Protein AF-A0A4Y7RRX8-F1 (afdb_monomer_lite)

Secondary structure (DSSP, 8-state):
--HHHHHHHHHHHHHTT--HHHHHH--HHHHHHHHHHHHHHHHHHHHHHHHHHHHHHHTTS--PPP------PPP----

Sequence (79 aa):
MLPRQKARLQEQLLLWGYPPHIVENMEVWSLLSHYNYELKKREQQMLAEQDSEYETTTLETEVEKPKQQYKGVKVPYRW

Radius of gyration: 28.05 Å; chains: 1; bounding box: 86×24×51 Å

Foldseek 3Di:
DDPVVLVVLLVVVVVVVDDNVDSVPDDPVRSVVVSVVVVVVVVVVVVVVVVVVVVVVVVVPDPDDDDDDDDDDDDDDDD

pLDDT: mean 77.32, std 17.55, range [45.03, 94.94]

Structure (mmCIF, N/CA/C/O backbone):
data_AF-A0A4Y7RRX8-F1
#
_entry.id   AF-A0A4Y7RRX8-F1
#
loop_
_atom_site.group_PDB
_atom_site.id
_atom_site.type_symbol
_atom_site.label_atom_id
_atom_site.label_alt_id
_atom_site.label_comp_id
_atom_site.label_asym_id
_atom_site.label_entity_id
_atom_site.label_seq_id
_atom_site.pdbx_PDB_ins_code
_atom_site.Cartn_x
_atom_site.Cartn_y
_atom_site.Cartn_z
_atom_site.occupancy
_atom_site.B_iso_or_equiv
_atom_site.auth_seq_id
_atom_site.auth_comp_id
_atom_site.auth_asym_id
_atom_site.auth_atom_id
_atom_site.pdbx_PDB_model_num
ATOM 1 N N . MET A 1 1 ? 13.979 7.034 -5.967 1.00 78.44 1 MET A N 1
ATOM 2 C CA . MET A 1 1 ? 13.682 5.613 -5.675 1.00 78.44 1 MET A CA 1
ATOM 3 C C . MET A 1 1 ? 14.216 4.764 -6.816 1.00 78.44 1 MET A C 1
ATOM 5 O O . MET A 1 1 ? 14.069 5.176 -7.961 1.00 78.44 1 MET A O 1
ATOM 9 N N . LEU A 1 2 ? 14.863 3.633 -6.533 1.00 87.44 2 LEU A N 1
ATOM 10 C CA . LEU A 1 2 ? 15.398 2.767 -7.590 1.00 87.44 2 LEU A CA 1
ATOM 11 C C . LEU A 1 2 ? 14.246 2.088 -8.361 1.00 87.44 2 LEU A C 1
ATOM 13 O O . LEU A 1 2 ? 13.256 1.709 -7.730 1.00 87.44 2 LEU A O 1
ATOM 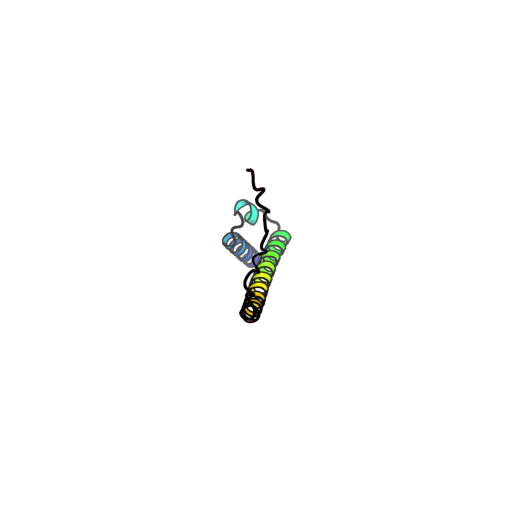17 N N . PRO A 1 3 ? 14.359 1.852 -9.683 1.00 85.12 3 PRO A N 1
ATOM 18 C CA . PRO A 1 3 ? 13.297 1.213 -10.472 1.00 85.12 3 PRO A CA 1
ATOM 19 C C . PRO A 1 3 ? 12.839 -0.136 -9.901 1.00 85.12 3 PRO A C 1
ATOM 21 O O . PRO A 1 3 ? 11.648 -0.420 -9.826 1.00 85.12 3 PRO A O 1
ATOM 24 N N . ARG A 1 4 ? 13.785 -0.928 -9.382 1.00 91.00 4 ARG A N 1
ATOM 25 C CA . ARG A 1 4 ? 13.504 -2.215 -8.729 1.00 91.00 4 ARG A CA 1
ATOM 26 C C . ARG A 1 4 ? 12.668 -2.079 -7.452 1.00 91.00 4 ARG A C 1
ATOM 28 O O . ARG A 1 4 ? 11.882 -2.965 -7.141 1.00 91.00 4 ARG A O 1
ATOM 35 N N . GLN A 1 5 ? 12.837 -0.986 -6.707 1.00 89.06 5 GLN A N 1
ATOM 36 C CA . GLN A 1 5 ? 12.023 -0.702 -5.521 1.00 89.06 5 GLN A CA 1
ATOM 37 C C . GLN A 1 5 ? 10.605 -0.284 -5.923 1.00 89.06 5 GLN A C 1
ATOM 39 O O . GLN A 1 5 ? 9.655 -0.689 -5.263 1.00 89.06 5 GLN A O 1
ATOM 44 N N . LYS A 1 6 ? 10.456 0.452 -7.037 1.00 90.06 6 LYS A N 1
ATOM 45 C CA . LYS A 1 6 ? 9.140 0.814 -7.588 1.00 90.06 6 LYS A CA 1
ATOM 46 C C . LYS A 1 6 ? 8.319 -0.421 -7.926 1.00 90.06 6 LYS A C 1
ATOM 48 O O . LYS A 1 6 ? 7.206 -0.542 -7.434 1.00 90.06 6 LYS A O 1
ATOM 53 N N . ALA A 1 7 ? 8.899 -1.336 -8.702 1.00 91.75 7 ALA A N 1
ATOM 54 C CA . ALA A 1 7 ? 8.222 -2.560 -9.120 1.00 91.75 7 ALA A CA 1
ATOM 55 C C . ALA A 1 7 ? 7.753 -3.390 -7.915 1.00 91.75 7 ALA A C 1
ATOM 57 O O . ALA A 1 7 ? 6.599 -3.794 -7.861 1.00 91.75 7 ALA A O 1
ATOM 58 N N . ARG A 1 8 ? 8.605 -3.537 -6.890 1.00 93.00 8 ARG A N 1
ATOM 59 C CA . ARG A 1 8 ? 8.247 -4.249 -5.653 1.00 93.00 8 ARG A CA 1
ATOM 60 C C . ARG A 1 8 ? 7.062 -3.627 -4.916 1.00 93.00 8 ARG A C 1
ATOM 62 O O . ARG A 1 8 ? 6.180 -4.351 -4.471 1.00 93.00 8 ARG A O 1
ATOM 69 N N . LEU A 1 9 ? 7.033 -2.300 -4.789 1.00 92.69 9 LEU A N 1
ATOM 70 C CA . LEU A 1 9 ? 5.910 -1.606 -4.151 1.00 92.69 9 LEU A CA 1
ATOM 71 C C . LEU A 1 9 ? 4.621 -1.756 -4.961 1.00 92.69 9 LEU A C 1
ATOM 73 O O . LEU A 1 9 ? 3.558 -1.967 -4.387 1.00 92.69 9 LEU A O 1
ATOM 77 N N . GLN A 1 10 ? 4.721 -1.674 -6.289 1.00 93.38 10 GLN A N 1
ATOM 78 C CA . GLN A 1 10 ? 3.584 -1.883 -7.178 1.00 93.38 10 GLN A CA 1
ATOM 79 C C . GLN A 1 10 ? 3.032 -3.308 -7.034 1.00 93.38 10 GLN A C 1
ATOM 81 O O . GLN A 1 10 ? 1.841 -3.466 -6.797 1.00 93.38 10 GLN A O 1
ATOM 86 N N . GLU A 1 11 ? 3.889 -4.330 -7.064 1.00 94.94 11 GLU A N 1
ATOM 87 C CA . GLU A 1 11 ? 3.505 -5.729 -6.826 1.00 94.94 11 GLU A CA 1
ATOM 88 C C . GLU A 1 11 ? 2.812 -5.919 -5.469 1.00 94.94 11 GLU A C 1
ATOM 90 O O . GLU A 1 11 ? 1.773 -6.571 -5.395 1.00 94.94 11 GLU A O 1
ATOM 95 N N . GLN A 1 12 ? 3.331 -5.316 -4.396 1.00 93.94 12 GLN A N 1
ATOM 96 C CA . GLN A 1 12 ? 2.704 -5.417 -3.074 1.00 93.94 12 GLN A CA 1
ATOM 97 C C . GLN A 1 12 ? 1.329 -4.749 -3.016 1.00 93.94 12 GLN A C 1
ATOM 99 O O . GLN A 1 12 ? 0.405 -5.317 -2.436 1.00 93.94 12 GLN A O 1
ATOM 104 N N . LEU A 1 13 ? 1.163 -3.581 -3.637 1.00 92.81 13 LEU A N 1
ATOM 105 C CA . LEU A 1 13 ? -0.137 -2.914 -3.707 1.00 92.81 13 LEU A CA 1
ATOM 106 C C . LEU A 1 13 ? -1.148 -3.741 -4.512 1.00 92.81 13 LEU A C 1
ATOM 108 O O . LEU A 1 13 ? -2.297 -3.869 -4.092 1.00 92.81 13 LEU A O 1
ATOM 112 N N . LEU A 1 14 ? -0.723 -4.369 -5.612 1.00 94.50 14 LEU A N 1
ATOM 113 C CA . LEU A 1 14 ? -1.564 -5.298 -6.374 1.00 94.50 14 LEU A CA 1
ATOM 114 C C . LEU A 1 14 ? -2.017 -6.487 -5.517 1.00 94.50 14 LEU A C 1
ATOM 116 O O . LEU A 1 14 ? -3.197 -6.831 -5.521 1.00 94.50 14 LEU A O 1
ATOM 120 N N . LEU A 1 15 ? -1.106 -7.078 -4.737 1.00 94.25 15 LEU A N 1
ATOM 121 C CA . LEU A 1 15 ? -1.427 -8.171 -3.808 1.00 94.25 15 LEU A CA 1
ATOM 122 C C . LEU A 1 15 ? -2.417 -7.747 -2.717 1.00 94.25 15 LEU A C 1
ATOM 124 O O . LEU A 1 15 ? -3.177 -8.572 -2.217 1.00 94.25 15 LEU A O 1
ATOM 128 N N . TRP A 1 16 ? -2.432 -6.467 -2.352 1.00 91.69 16 TRP A N 1
ATOM 129 C CA . TRP A 1 16 ? -3.397 -5.904 -1.406 1.00 91.69 16 TRP A CA 1
ATOM 130 C C . TRP A 1 16 ? -4.734 -5.519 -2.045 1.00 91.69 16 TRP A C 1
ATOM 132 O O . TRP A 1 16 ? -5.616 -5.026 -1.347 1.00 91.69 16 TRP A O 1
ATOM 142 N N . GLY A 1 17 ? -4.909 -5.781 -3.342 1.00 92.44 17 GLY A N 1
ATOM 143 C CA . GLY A 1 17 ? -6.164 -5.575 -4.060 1.00 92.44 17 GLY A CA 1
ATOM 144 C C . GLY A 1 17 ? -6.288 -4.210 -4.734 1.00 92.44 17 GLY A C 1
ATOM 145 O O . GLY A 1 17 ? -7.378 -3.865 -5.192 1.00 92.44 17 GLY A O 1
ATOM 146 N N . TYR A 1 18 ? -5.207 -3.428 -4.825 1.00 92.69 18 TYR A N 1
ATOM 147 C CA . TYR A 1 18 ? -5.241 -2.185 -5.593 1.00 92.69 18 TYR A CA 1
ATOM 148 C C . TYR A 1 18 ? -5.363 -2.485 -7.098 1.00 92.69 18 TYR A C 1
ATOM 150 O O . TYR A 1 18 ? -4.695 -3.392 -7.600 1.00 92.69 18 TYR A O 1
ATOM 158 N N . PRO A 1 19 ? -6.171 -1.720 -7.855 1.00 93.69 19 PRO A N 1
ATOM 159 C CA . PRO A 1 19 ? -6.330 -1.958 -9.283 1.00 93.69 19 PRO A CA 1
ATOM 160 C C . PRO A 1 19 ? -5.043 -1.676 -10.078 1.00 93.69 19 PRO A C 1
ATOM 162 O O . PRO A 1 19 ? -4.414 -0.632 -9.873 1.00 93.69 19 PRO A O 1
ATOM 165 N N . PRO A 1 20 ? -4.679 -2.524 -11.058 1.00 92.69 20 PRO A N 1
ATOM 166 C CA . PRO A 1 20 ? -3.407 -2.403 -11.771 1.00 92.69 20 PRO A CA 1
ATOM 167 C C . PRO A 1 20 ? -3.269 -1.119 -12.579 1.00 92.69 20 PRO A C 1
ATOM 169 O O . PRO A 1 20 ? -2.250 -0.441 -12.488 1.00 92.69 20 PRO A O 1
ATOM 172 N N . HIS A 1 21 ? -4.336 -0.708 -13.263 1.00 91.62 21 HIS A N 1
ATOM 173 C CA . HIS A 1 21 ? -4.363 0.535 -14.037 1.00 91.62 21 HIS A CA 1
ATOM 174 C C . HIS A 1 21 ? -4.119 1.793 -13.184 1.00 91.62 21 HIS A C 1
ATOM 176 O O . HIS A 1 21 ? -3.672 2.816 -13.700 1.00 91.62 21 HIS A O 1
ATOM 182 N N . ILE A 1 22 ? -4.410 1.732 -11.881 1.00 91.12 22 ILE A N 1
ATOM 183 C CA . ILE A 1 22 ? -4.140 2.825 -10.946 1.00 91.12 22 ILE A CA 1
ATOM 184 C C . ILE A 1 22 ? -2.676 2.764 -10.503 1.00 91.12 22 ILE A C 1
ATOM 186 O O . ILE A 1 22 ? -1.960 3.759 -10.585 1.00 91.12 22 ILE A O 1
ATOM 190 N N . VAL A 1 23 ? -2.218 1.587 -10.075 1.00 91.94 23 VAL A N 1
ATOM 191 C CA . VAL A 1 23 ? -0.868 1.367 -9.534 1.00 91.94 23 VAL A CA 1
ATOM 192 C C . VAL A 1 23 ? 0.230 1.652 -10.568 1.00 91.94 23 VAL A C 1
ATOM 194 O O . VAL A 1 23 ? 1.294 2.172 -10.221 1.00 91.94 23 VAL A O 1
ATOM 197 N N . GLU A 1 24 ? -0.013 1.351 -11.844 1.00 90.12 24 GLU A N 1
ATOM 198 C CA . GLU A 1 24 ? 0.929 1.613 -12.940 1.00 90.12 24 GLU A CA 1
ATOM 199 C C . GLU A 1 24 ? 1.127 3.113 -13.201 1.00 90.12 24 GLU A C 1
ATOM 201 O O . GLU A 1 24 ? 2.259 3.558 -13.411 1.00 90.12 24 GLU A O 1
ATOM 206 N N . ASN A 1 25 ? 0.043 3.889 -13.114 1.00 91.56 25 ASN A N 1
ATOM 207 C CA . ASN A 1 25 ? 0.023 5.326 -13.401 1.00 91.56 25 ASN A CA 1
ATOM 208 C C . ASN A 1 25 ? 0.290 6.206 -12.170 1.00 91.56 25 ASN A C 1
ATOM 210 O O . ASN A 1 25 ? 0.417 7.422 -12.299 1.00 91.56 25 ASN A O 1
ATOM 214 N N . MET A 1 26 ? 0.383 5.618 -10.976 1.00 90.38 26 MET A N 1
ATOM 215 C CA . MET A 1 26 ? 0.640 6.365 -9.749 1.00 90.38 26 MET A CA 1
ATOM 216 C C . MET A 1 26 ? 2.041 6.983 -9.719 1.00 90.38 26 MET A C 1
ATOM 218 O O . MET A 1 26 ? 3.060 6.366 -10.063 1.00 90.38 26 MET A O 1
ATOM 222 N N . GLU A 1 27 ? 2.093 8.206 -9.196 1.00 92.88 27 GLU A N 1
ATOM 223 C CA . GLU A 1 27 ? 3.342 8.858 -8.841 1.00 92.88 27 GLU A CA 1
ATOM 224 C C . GLU A 1 27 ? 4.044 8.125 -7.692 1.00 92.88 27 GLU A C 1
ATOM 226 O O . GLU A 1 27 ? 3.431 7.452 -6.861 1.00 92.88 27 GLU A O 1
ATOM 231 N N . VAL A 1 28 ? 5.366 8.283 -7.615 1.00 90.81 28 VAL A N 1
ATOM 232 C CA . VAL A 1 28 ? 6.197 7.601 -6.610 1.00 90.81 28 VAL A CA 1
ATOM 233 C C . VAL A 1 28 ? 5.773 7.952 -5.182 1.00 90.81 28 VAL A C 1
ATOM 235 O O . VAL A 1 28 ? 5.738 7.073 -4.324 1.00 90.81 28 VAL A O 1
ATOM 238 N N . TRP A 1 29 ? 5.428 9.215 -4.925 1.00 91.06 29 TRP A N 1
ATOM 239 C CA . TRP A 1 29 ? 4.981 9.651 -3.602 1.00 91.06 29 TRP A CA 1
ATOM 240 C C . TRP A 1 29 ? 3.638 9.038 -3.210 1.00 91.06 29 TRP A C 1
ATOM 242 O O . TRP A 1 29 ? 3.483 8.622 -2.065 1.00 91.06 29 TRP A O 1
ATOM 252 N N . SER A 1 30 ? 2.712 8.909 -4.161 1.00 92.25 30 SER A N 1
ATOM 253 C CA . SER A 1 30 ? 1.428 8.238 -3.950 1.00 92.25 30 SER A CA 1
ATOM 254 C C . SER A 1 30 ? 1.607 6.741 -3.689 1.00 92.25 30 SER A C 1
ATOM 256 O O . SER A 1 30 ? 1.006 6.206 -2.765 1.00 92.25 30 SER A O 1
ATOM 258 N N . LEU A 1 31 ? 2.484 6.062 -4.439 1.00 92.44 31 LEU A N 1
ATOM 259 C CA . LEU A 1 31 ? 2.819 4.654 -4.181 1.00 92.44 31 LEU A CA 1
ATOM 260 C C . LEU A 1 31 ? 3.340 4.460 -2.753 1.00 92.44 31 LEU A C 1
ATOM 262 O O . LEU A 1 31 ? 2.903 3.555 -2.047 1.00 92.44 31 LEU A O 1
ATOM 266 N N . LEU A 1 32 ? 4.252 5.331 -2.316 1.00 92.81 32 LEU A N 1
ATOM 267 C CA . LEU A 1 32 ? 4.818 5.279 -0.970 1.00 92.81 32 LEU A CA 1
ATOM 268 C C . LEU A 1 32 ? 3.780 5.592 0.112 1.00 92.81 32 LEU A C 1
ATOM 270 O O . LEU A 1 32 ? 3.779 4.936 1.153 1.00 92.81 32 LEU A O 1
ATOM 274 N N . SER A 1 33 ? 2.901 6.574 -0.104 1.00 94.12 33 SER A N 1
ATOM 275 C CA . SER A 1 33 ? 1.877 6.932 0.880 1.00 94.12 33 SER A CA 1
ATOM 276 C C . SER A 1 33 ? 0.850 5.815 1.056 1.00 94.12 33 SER A C 1
ATOM 278 O O . SER A 1 33 ? 0.574 5.441 2.195 1.00 94.12 33 SER A O 1
ATOM 280 N N . HIS A 1 34 ? 0.354 5.229 -0.039 1.00 92.62 34 HIS A N 1
ATOM 281 C CA . HIS A 1 34 ? -0.551 4.080 0.005 1.00 92.62 34 HIS A CA 1
ATOM 282 C C . HIS A 1 34 ? 0.111 2.876 0.662 1.00 92.62 34 HIS A C 1
ATOM 284 O O . HIS A 1 34 ? -0.485 2.242 1.530 1.00 92.62 34 HIS A O 1
ATOM 290 N N . TYR A 1 35 ? 1.369 2.605 0.313 1.00 93.62 35 TYR A N 1
ATOM 291 C CA . TYR A 1 35 ? 2.107 1.509 0.916 1.00 93.62 35 TYR A CA 1
ATOM 292 C C . TYR A 1 35 ? 2.232 1.660 2.440 1.00 93.62 35 TYR A C 1
ATOM 294 O O . TYR A 1 35 ? 1.902 0.747 3.195 1.00 93.62 35 TYR A O 1
ATOM 302 N N . ASN A 1 36 ? 2.644 2.842 2.904 1.00 94.50 36 ASN A N 1
ATOM 303 C CA . ASN A 1 36 ? 2.787 3.129 4.330 1.00 94.50 36 ASN A 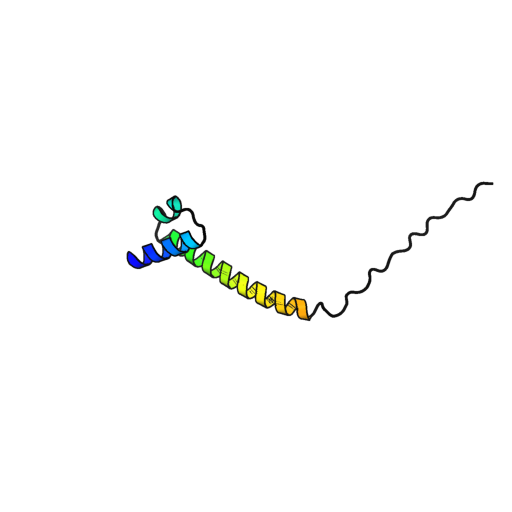CA 1
ATOM 304 C C . ASN A 1 36 ? 1.444 3.134 5.070 1.00 94.50 36 ASN A C 1
ATOM 306 O O . ASN A 1 36 ? 1.384 2.742 6.234 1.00 94.50 36 ASN A O 1
ATOM 310 N N . TYR A 1 37 ? 0.373 3.582 4.416 1.00 94.44 37 TYR A N 1
ATOM 311 C CA . TYR A 1 37 ? -0.971 3.547 4.981 1.00 94.44 37 TYR A CA 1
ATOM 312 C C . TYR A 1 3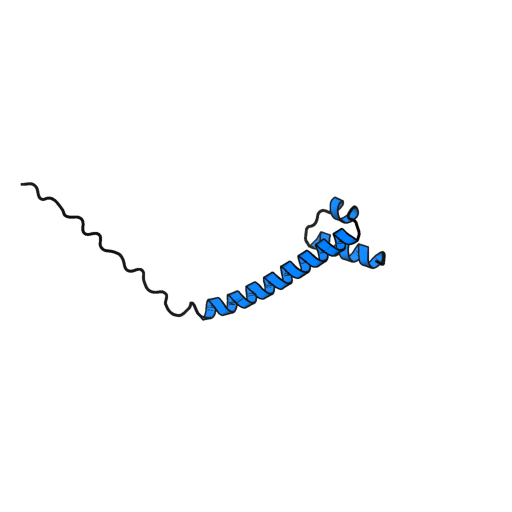7 ? -1.430 2.109 5.244 1.00 94.44 37 TYR A C 1
ATOM 314 O O . TYR A 1 37 ? -1.868 1.796 6.349 1.00 94.44 37 TYR A O 1
ATOM 322 N N . GLU A 1 38 ? -1.263 1.218 4.267 1.00 92.50 38 GLU A N 1
ATOM 323 C CA . GLU A 1 38 ? -1.624 -0.196 4.399 1.00 92.50 38 GLU A CA 1
ATOM 324 C C . GLU A 1 38 ? -0.764 -0.937 5.430 1.00 92.50 38 GLU A C 1
ATOM 326 O O . GLU A 1 38 ? -1.258 -1.837 6.109 1.00 92.50 38 GLU A O 1
ATOM 331 N N . LEU A 1 39 ? 0.510 -0.558 5.588 1.00 92.25 39 LEU A N 1
ATOM 332 C CA . LEU A 1 39 ? 1.345 -1.073 6.677 1.00 92.25 39 LEU A CA 1
ATOM 333 C C . LEU A 1 39 ? 0.784 -0.677 8.044 1.00 92.25 39 LEU A C 1
ATOM 335 O O . LEU A 1 39 ? 0.509 -1.549 8.865 1.00 92.25 39 LEU A O 1
ATOM 339 N N . LYS A 1 40 ? 0.533 0.620 8.260 1.00 93.19 40 LYS A N 1
ATOM 340 C CA . LYS A 1 40 ? -0.021 1.119 9.528 1.00 93.19 40 LYS A CA 1
ATOM 341 C C . LYS A 1 40 ? -1.374 0.502 9.850 1.00 93.19 40 LYS A C 1
ATOM 343 O O . LYS A 1 40 ? -1.634 0.162 10.997 1.00 93.19 40 LYS A O 1
ATOM 348 N N . LYS A 1 41 ? -2.231 0.340 8.841 1.00 92.50 41 LYS A N 1
ATOM 349 C CA . LYS A 1 41 ? -3.542 -0.290 9.000 1.00 92.50 41 LYS A CA 1
ATOM 350 C C . LYS A 1 41 ? -3.416 -1.716 9.540 1.00 92.50 41 LYS A C 1
ATOM 352 O O . LYS A 1 41 ? -4.176 -2.089 10.424 1.00 92.50 41 LYS A O 1
ATOM 357 N N . ARG A 1 42 ? -2.449 -2.497 9.051 1.00 87.88 42 ARG A N 1
ATOM 358 C CA . ARG A 1 42 ? -2.207 -3.863 9.541 1.00 87.88 42 ARG A CA 1
ATOM 359 C C . ARG A 1 42 ? -1.584 -3.897 10.927 1.00 87.88 42 ARG A C 1
ATOM 361 O O . ARG A 1 42 ? -1.994 -4.711 11.742 1.00 87.88 42 ARG A O 1
ATOM 368 N N . GLU A 1 43 ? -0.636 -3.006 11.205 1.00 89.88 43 GLU A N 1
ATOM 369 C CA . GLU A 1 43 ? -0.076 -2.862 12.554 1.00 89.88 43 GLU A CA 1
ATOM 370 C C . GLU A 1 43 ? -1.181 -2.546 13.570 1.00 89.88 43 GLU A C 1
ATOM 372 O O . GLU A 1 43 ? -1.259 -3.181 14.616 1.00 89.88 43 GLU A O 1
ATOM 377 N N . GLN A 1 44 ? -2.093 -1.633 13.225 1.00 88.56 44 GLN A N 1
ATOM 378 C CA . GLN A 1 44 ? -3.254 -1.303 14.052 1.00 88.56 44 GLN A CA 1
ATOM 379 C C . GLN A 1 44 ? -4.222 -2.476 14.213 1.00 88.56 44 GLN A C 1
ATOM 381 O O . GLN A 1 44 ? -4.750 -2.659 15.302 1.00 88.56 44 GLN A O 1
ATOM 386 N N . GLN A 1 45 ? -4.451 -3.272 13.165 1.00 86.31 45 GLN A N 1
ATOM 387 C CA . GLN A 1 45 ? -5.292 -4.469 13.260 1.00 86.31 45 GLN A CA 1
ATOM 388 C C . GLN A 1 45 ? -4.704 -5.502 14.221 1.00 86.31 45 GLN A C 1
ATOM 390 O O . GLN A 1 45 ? -5.431 -5.989 15.075 1.00 86.31 45 GLN A O 1
ATOM 395 N N . MET A 1 46 ? -3.397 -5.774 14.155 1.00 80.75 46 MET A N 1
ATOM 396 C CA . MET A 1 46 ? -2.771 -6.712 15.093 1.00 80.75 46 MET A CA 1
ATOM 397 C C . MET A 1 46 ? -2.797 -6.204 16.537 1.00 80.75 46 MET A C 1
ATOM 399 O O . MET A 1 46 ? -3.011 -6.992 17.451 1.00 80.75 46 MET A O 1
ATOM 403 N N . LEU A 1 47 ? -2.592 -4.901 16.754 1.00 78.12 47 LEU A N 1
ATOM 404 C CA . LEU A 1 47 ? -2.711 -4.312 18.091 1.00 78.12 47 LEU A CA 1
ATOM 405 C C . LEU A 1 47 ? -4.151 -4.396 18.615 1.00 78.12 47 LEU A C 1
ATOM 407 O O . LEU A 1 47 ? -4.354 -4.771 19.761 1.00 78.12 47 LEU A O 1
ATOM 411 N N . ALA A 1 48 ? -5.148 -4.123 17.769 1.00 75.25 48 ALA A N 1
ATOM 412 C CA . ALA A 1 48 ? -6.555 -4.236 18.147 1.00 75.25 48 ALA A CA 1
ATOM 413 C C . ALA A 1 48 ? -6.975 -5.688 18.438 1.00 75.25 48 ALA A C 1
ATOM 415 O O . ALA A 1 48 ? -7.754 -5.926 19.357 1.00 75.25 48 ALA A O 1
ATOM 416 N N . GLU A 1 49 ? -6.457 -6.662 17.684 1.00 69.06 49 GLU A N 1
ATOM 417 C CA . GLU A 1 49 ? -6.660 -8.088 17.964 1.00 69.06 49 GLU A CA 1
ATOM 418 C C . GLU A 1 49 ? -6.036 -8.478 19.311 1.00 69.06 49 GLU A C 1
ATOM 420 O O . GLU A 1 49 ? -6.703 -9.121 20.120 1.00 69.06 49 GLU A O 1
ATOM 425 N N . GLN A 1 50 ? -4.817 -8.010 19.601 1.00 63.59 50 GLN A N 1
ATOM 426 C CA . GLN A 1 50 ? -4.182 -8.219 20.905 1.00 63.59 50 GLN A CA 1
ATOM 427 C C . GLN A 1 50 ? -5.006 -7.609 22.042 1.00 63.59 50 GLN A C 1
ATOM 429 O O . GLN A 1 50 ? -5.291 -8.302 23.012 1.00 63.59 50 GLN A O 1
ATOM 434 N N . ASP A 1 51 ? -5.453 -6.359 21.911 1.00 58.16 51 ASP A N 1
ATOM 435 C CA . ASP A 1 51 ? -6.291 -5.699 22.919 1.00 58.16 51 ASP A CA 1
ATOM 436 C C . ASP A 1 51 ? -7.620 -6.449 23.144 1.00 58.16 51 ASP A C 1
ATOM 438 O O . ASP A 1 51 ? -8.071 -6.594 24.283 1.00 58.16 51 ASP A O 1
ATOM 442 N N . SER A 1 52 ? -8.207 -7.022 22.086 1.00 56.69 52 SER A N 1
ATOM 443 C CA . SER A 1 52 ? -9.444 -7.808 22.182 1.00 56.69 52 SER A CA 1
ATOM 444 C C . SER A 1 52 ? -9.281 -9.145 22.923 1.00 56.69 52 SER A C 1
ATOM 446 O O . SER A 1 52 ? -10.194 -9.564 23.639 1.00 56.69 52 SER A O 1
ATOM 448 N N . GLU A 1 53 ? -8.118 -9.802 22.835 1.00 53.53 53 GLU A N 1
ATOM 449 C CA . GLU A 1 53 ? -7.838 -11.018 23.614 1.00 53.53 53 GLU A CA 1
ATOM 450 C C . GLU A 1 53 ? -7.809 -10.718 25.126 1.00 53.53 53 GLU A C 1
ATOM 452 O O . GLU A 1 53 ? -8.338 -11.494 25.929 1.00 53.53 53 GLU A O 1
ATOM 457 N N . TYR A 1 54 ? -7.302 -9.549 25.535 1.00 51.72 54 TYR A N 1
ATOM 458 C CA . TYR A 1 54 ? -7.318 -9.142 26.945 1.00 51.72 54 TYR A CA 1
ATOM 459 C C . TYR A 1 54 ? -8.713 -8.716 27.436 1.00 51.72 54 TYR A C 1
ATOM 461 O O . TYR A 1 54 ? -9.040 -8.962 28.598 1.00 51.72 54 TYR A O 1
ATOM 469 N N . GLU A 1 55 ? -9.564 -8.140 26.577 1.00 50.34 55 GLU A N 1
ATOM 470 C CA . GLU A 1 55 ? -10.953 -7.792 26.929 1.00 50.34 55 GLU A CA 1
ATOM 471 C C . GLU A 1 55 ? -11.855 -9.026 27.100 1.00 50.34 55 GLU A C 1
ATOM 473 O O . GLU A 1 55 ? -12.753 -9.034 27.944 1.00 50.34 55 GLU A O 1
ATOM 478 N N . THR A 1 56 ? -11.601 -10.112 26.365 1.00 49.69 56 THR A N 1
ATOM 479 C CA . THR A 1 56 ? -12.365 -11.361 26.552 1.00 49.69 56 THR A CA 1
ATOM 480 C C . THR A 1 56 ? -12.027 -12.097 27.850 1.00 49.69 56 THR A C 1
ATOM 482 O O . THR A 1 56 ? -12.868 -12.831 28.362 1.00 49.69 56 THR A O 1
ATOM 485 N N . THR A 1 57 ? -10.857 -11.850 28.451 1.00 46.72 57 THR A N 1
ATOM 486 C CA . THR A 1 57 ? -10.473 -12.494 29.722 1.00 46.72 57 THR A CA 1
ATOM 487 C C . THR A 1 57 ? -11.124 -11.822 30.943 1.00 46.72 57 THR A C 1
ATOM 489 O O . THR A 1 57 ? -11.304 -12.454 31.982 1.00 46.72 57 THR A O 1
ATOM 492 N N . THR A 1 58 ? -11.529 -10.551 30.846 1.00 45.88 58 THR A N 1
ATOM 493 C CA . THR A 1 58 ? -12.215 -9.833 31.939 1.00 45.88 58 THR A CA 1
ATOM 494 C C . THR A 1 58 ? -13.740 -9.934 31.884 1.00 45.88 58 THR A C 1
ATOM 496 O O . THR A 1 58 ? -14.389 -9.686 32.898 1.00 45.88 58 THR A O 1
ATOM 499 N N . LEU A 1 59 ? -14.322 -10.363 30.760 1.00 45.03 59 LEU A N 1
ATOM 500 C CA . LEU A 1 59 ? -15.775 -10.506 30.584 1.00 45.03 59 LEU A CA 1
ATOM 501 C C . LEU A 1 59 ? -16.319 -11.924 30.846 1.00 45.03 59 LEU A C 1
ATOM 503 O O . LEU A 1 59 ? -17.497 -12.178 30.607 1.00 45.03 59 LEU A O 1
ATOM 507 N N . GLU A 1 60 ? -15.515 -12.852 31.376 1.00 47.50 60 GLU A N 1
ATOM 508 C CA . GLU A 1 60 ? -16.033 -14.130 31.903 1.00 47.50 60 GLU A CA 1
ATOM 509 C C . GLU A 1 60 ? -16.538 -14.027 33.354 1.00 47.50 60 GLU A C 1
ATOM 511 O O . GLU A 1 60 ? -17.133 -14.969 33.882 1.00 47.50 60 GLU A O 1
ATOM 516 N N . THR A 1 61 ? -16.385 -12.865 33.996 1.00 48.81 61 THR A N 1
ATOM 517 C CA . THR A 1 61 ? -16.974 -12.602 35.313 1.00 48.81 61 THR A CA 1
ATOM 518 C C . THR A 1 61 ? -18.138 -11.628 35.135 1.00 48.81 61 THR A C 1
ATOM 520 O O . THR A 1 61 ? -17.936 -10.497 34.721 1.00 48.81 61 THR A O 1
ATOM 523 N N . GLU A 1 62 ? -19.352 -12.079 35.466 1.00 53.38 62 GLU A N 1
ATOM 524 C CA . GLU A 1 62 ? -20.601 -11.290 35.530 1.00 53.38 62 GLU A CA 1
ATOM 525 C C . GLU A 1 62 ? -21.422 -11.136 34.233 1.00 53.38 62 GLU A C 1
ATOM 527 O O . GLU A 1 62 ? -21.830 -10.045 33.841 1.00 53.38 62 GLU A O 1
ATOM 532 N N . VAL A 1 63 ? -21.859 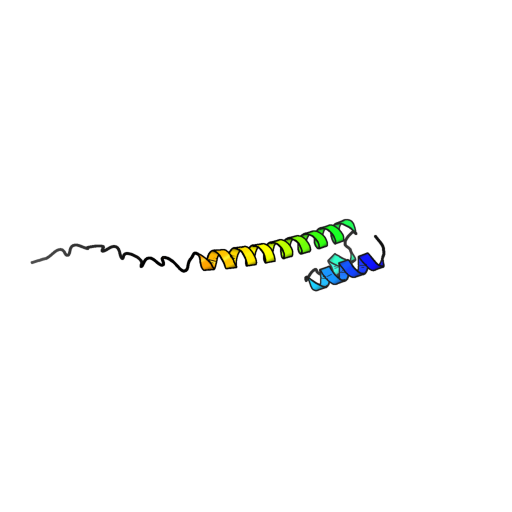-12.257 33.644 1.00 46.81 63 VAL A N 1
ATOM 533 C CA . VAL A 1 63 ? -23.159 -12.259 32.942 1.00 46.81 63 VAL A CA 1
ATOM 534 C C . VAL A 1 63 ? -24.269 -12.275 34.002 1.00 46.81 63 VAL A C 1
ATOM 536 O O . VAL A 1 63 ? -24.834 -13.318 34.347 1.00 46.81 63 VAL A O 1
ATOM 539 N N . GLU A 1 64 ? -24.558 -11.104 34.577 1.00 50.91 64 GLU A N 1
ATOM 540 C CA . GLU A 1 64 ? -25.765 -10.882 35.372 1.00 50.91 64 GLU A CA 1
ATOM 541 C C . GLU A 1 64 ? -27.000 -11.192 34.512 1.00 50.91 64 GLU A C 1
ATOM 543 O O . GLU A 1 64 ? -27.258 -10.588 33.469 1.00 50.91 64 GLU A O 1
ATOM 548 N N . LYS A 1 65 ? -27.783 -12.173 34.967 1.00 53.56 65 LYS A N 1
ATOM 549 C CA . LYS A 1 65 ? -29.074 -12.554 34.383 1.00 53.56 65 LYS A CA 1
ATOM 550 C C . LYS A 1 65 ? -29.969 -11.313 34.227 1.00 53.56 65 LYS A C 1
ATOM 552 O O . LYS A 1 65 ? -30.100 -10.548 35.186 1.00 53.56 65 LYS A O 1
ATOM 557 N N . PRO A 1 66 ? -30.683 -11.138 33.100 1.00 53.59 66 PRO A N 1
ATOM 558 C CA . PRO A 1 66 ? -31.598 -10.014 32.952 1.00 53.59 66 PRO A CA 1
ATOM 5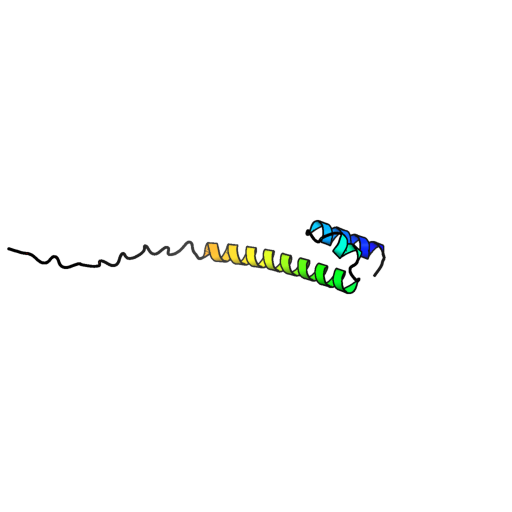59 C C . PRO A 1 66 ? -32.735 -10.130 33.979 1.00 53.59 66 PRO A C 1
ATOM 561 O O . PRO A 1 66 ? -33.533 -11.071 33.938 1.00 53.59 66 PRO A O 1
ATOM 564 N N . LYS A 1 67 ? -32.834 -9.171 34.911 1.00 56.12 67 LYS A N 1
ATOM 565 C CA . LYS A 1 67 ? -34.001 -9.030 35.795 1.00 56.12 67 LYS A CA 1
ATOM 566 C C . LYS A 1 67 ? -35.219 -8.687 34.937 1.00 56.12 67 LYS A C 1
ATOM 568 O O . LYS A 1 67 ? -35.392 -7.553 34.500 1.00 56.12 67 LYS A O 1
ATOM 573 N N . GLN A 1 68 ? -36.068 -9.683 34.701 1.00 61.66 68 GLN A N 1
ATOM 574 C CA . GLN A 1 68 ? -37.391 -9.501 34.115 1.00 61.66 68 GLN A CA 1
ATOM 575 C C . GLN A 1 68 ? -38.211 -8.546 34.993 1.00 61.66 68 GLN A C 1
ATOM 577 O O . GLN A 1 68 ? -38.509 -8.832 36.152 1.00 61.66 68 GLN A O 1
ATOM 582 N N . GLN A 1 69 ? -38.568 -7.391 34.438 1.00 58.00 69 GLN A N 1
ATOM 583 C CA . GLN A 1 69 ? -39.442 -6.420 35.083 1.00 58.00 69 GLN A CA 1
ATOM 584 C C . GLN A 1 69 ? -40.894 -6.917 34.984 1.00 58.00 69 GLN A C 1
ATOM 586 O O . GLN A 1 69 ? -41.474 -6.970 33.899 1.00 58.00 69 GLN A O 1
ATOM 591 N N . TYR A 1 70 ? -41.485 -7.295 36.118 1.00 61.94 70 TYR A N 1
ATOM 592 C CA . TYR A 1 70 ? -42.886 -7.708 36.202 1.00 61.94 70 TYR A CA 1
ATOM 593 C C . TYR A 1 70 ? -43.804 -6.502 35.945 1.00 61.94 70 TYR A C 1
ATOM 595 O O . TYR A 1 70 ? -43.944 -5.624 36.796 1.00 61.94 70 TYR A O 1
ATOM 603 N N . LYS A 1 71 ? -44.445 -6.442 34.773 1.00 60.28 71 LYS A N 1
ATOM 604 C CA . LYS A 1 71 ? -45.538 -5.494 34.514 1.00 60.28 71 LYS A CA 1
ATOM 605 C C . LYS A 1 71 ? -46.855 -6.140 34.930 1.00 60.28 71 LYS A C 1
ATOM 607 O O . LYS A 1 71 ? -47.490 -6.840 34.149 1.00 60.28 71 LYS A O 1
ATOM 612 N N . GLY A 1 72 ? -47.258 -5.905 36.177 1.00 59.38 72 GLY A N 1
ATOM 613 C CA . GLY A 1 72 ? -48.592 -6.260 36.648 1.00 59.38 72 GLY A CA 1
ATOM 614 C C . GLY A 1 72 ? -49.647 -5.454 35.890 1.00 59.38 72 GLY A C 1
ATOM 615 O O . GLY A 1 72 ? -49.736 -4.240 36.060 1.00 59.38 72 GLY A O 1
ATOM 616 N N . VAL A 1 73 ? -50.451 -6.120 35.061 1.00 64.88 73 VAL A N 1
ATOM 617 C CA . VAL A 1 73 ? -51.643 -5.515 34.456 1.00 64.88 73 VAL A CA 1
ATOM 618 C C . VAL A 1 73 ? -52.869 -5.978 35.236 1.00 64.88 73 VAL A C 1
ATOM 620 O O . VAL A 1 73 ? -53.140 -7.166 35.386 1.00 64.88 73 VAL A O 1
ATOM 623 N N . LYS A 1 74 ? -53.576 -4.988 35.779 1.00 67.19 74 LYS A N 1
ATOM 624 C CA . LYS A 1 74 ? -54.783 -5.094 36.600 1.00 67.19 74 LYS A CA 1
ATOM 625 C C . LYS A 1 74 ? -55.944 -5.575 35.720 1.00 67.19 74 LYS A C 1
ATOM 627 O O . LYS A 1 74 ? -56.313 -4.884 34.775 1.00 67.19 74 LYS A O 1
ATOM 632 N N . VAL A 1 75 ? -56.518 -6.737 36.025 1.00 69.19 75 VAL A N 1
ATOM 633 C CA . VAL A 1 75 ? -57.735 -7.237 35.364 1.00 69.19 75 VAL A CA 1
ATOM 634 C C . VAL A 1 75 ? -58.944 -6.478 35.930 1.00 69.19 75 VAL A C 1
ATOM 636 O O . VAL A 1 75 ? -59.128 -6.494 37.150 1.00 69.19 75 VAL A O 1
ATOM 639 N N . PRO A 1 76 ? -59.780 -5.805 35.120 1.00 71.12 76 PRO A N 1
ATOM 640 C CA . PRO A 1 76 ? -61.061 -5.315 35.603 1.00 71.12 76 PRO A CA 1
ATOM 641 C C . PRO A 1 76 ? -62.077 -6.464 35.599 1.00 71.12 76 PRO A C 1
ATOM 643 O O . PRO A 1 76 ? -62.444 -6.982 34.547 1.00 71.12 76 PRO A O 1
ATOM 646 N N . TYR A 1 77 ? -62.537 -6.854 36.787 1.00 62.41 77 TYR A N 1
ATOM 647 C CA . TYR A 1 77 ? -63.709 -7.713 36.944 1.00 62.41 77 TYR A CA 1
ATOM 648 C C . TYR A 1 77 ? -64.949 -7.008 36.377 1.00 62.41 77 TYR A C 1
ATOM 650 O O . TYR A 1 77 ? -65.170 -5.824 36.648 1.00 62.41 77 TYR A O 1
ATOM 658 N N . ARG A 1 78 ? -65.788 -7.739 35.640 1.00 56.53 78 ARG A N 1
ATOM 659 C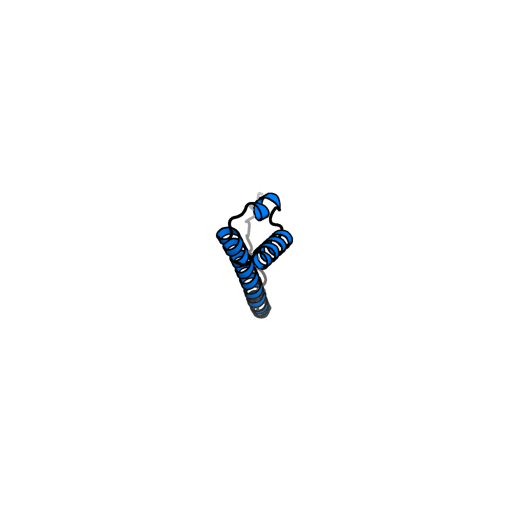 CA . ARG A 1 78 ? -67.176 -7.347 35.373 1.00 56.53 78 ARG A CA 1
ATOM 660 C C . ARG A 1 78 ? -68.117 -8.491 35.752 1.00 56.53 78 ARG A C 1
ATOM 662 O O . ARG A 1 78 ? -67.745 -9.652 35.611 1.00 56.53 78 ARG A O 1
ATOM 669 N N . TRP A 1 79 ? -69.242 -8.067 36.324 1.00 63.16 79 TRP A N 1
ATOM 670 C CA . TRP A 1 79 ? -70.242 -8.803 37.098 1.00 63.16 79 TRP A CA 1
ATOM 671 C C . TRP A 1 79 ? -71.153 -9.669 36.234 1.00 63.16 79 TRP A C 1
ATOM 673 O O . TRP A 1 79 ? -71.405 -9.255 35.079 1.00 63.16 79 TRP A O 1
#

Organism: NCBI:txid258475